Protein AF-A0A345VKD1-F1 (afdb_monomer)

Sequence (64 aa):
MTVLRNRKYFKSIYFREPGQVIFEMATEAPGLLVDESKEELGKQLQLPQNTNDIANKLKRSCLE

pLDDT: mean 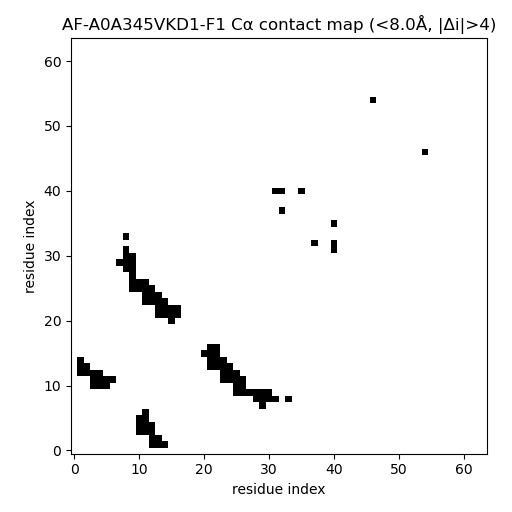83.32, std 11.92, range [47.72, 95.25]

Organism: NCBI:txid82348

Secondary structure (DSSP, 8-state):
-PPPEE-SS-EEEEEE-TTS-EEEEE---S-GGGTS-TTTTTSS----TT-HHHHHHHHHHHH-

Foldseek 3Di:
DWDWDDPPAWIWTWDADPVRDIDIDIDNPPHPCPPPPPVCPPVDDDDDPPQVVVVVVVVVVPVD

Radius of gyration: 15.44 Å; Cα contacts (8 Å, |Δi|>4): 52; chains: 1; bounding box: 34×34×36 Å

Mean predicted aligned error: 6.92 Å

Nearest PDB structures (foldseek):
  3oaj-assembly1_A  TM=8.805E-01  e=4.009E-03  Bacillus subtilis subsp. subtilis str. 168
  1zsw-assembly1_A  TM=8.817E-01  e=7.077E-03  Bacillus cereus ATCC 14579
  7ath-assembly1_AAA  TM=3.208E-01  e=2.213E+00  Microbacterium sp.
  2fja-assembly1_B  TM=2.973E-01  e=6.474E+00  Archaeoglobus fulgidus
  3gyx-assembly6_L  TM=3.123E-01  e=7.345E+00  Megalodesulfovibrio gigas

Structure (mmCIF, N/CA/C/O backbone):
data_AF-A0A345VKD1-F1
#
_entry.id   AF-A0A345VKD1-F1
#
loop_
_atom_site.group_PDB
_atom_site.id
_atom_site.type_symbol
_atom_site.label_atom_id
_atom_site.label_alt_id
_atom_site.label_comp_id
_atom_site.label_asym_id
_atom_site.label_entity_id
_atom_site.label_seq_id
_atom_site.pdbx_PDB_ins_code
_atom_site.Cartn_x
_atom_site.Cartn_y
_atom_site.Cartn_z
_atom_site.occupancy
_atom_site.B_iso_or_equiv
_atom_site.auth_seq_id
_atom_site.auth_comp_id
_atom_site.auth_asym_id
_atom_site.auth_atom_id
_atom_site.pdbx_PDB_model_num
ATOM 1 N N . MET A 1 1 ? 20.553 -7.819 -7.691 1.00 56.22 1 MET A N 1
ATOM 2 C CA . MET A 1 1 ? 19.698 -8.589 -6.764 1.00 56.22 1 MET A CA 1
ATOM 3 C C . MET A 1 1 ? 18.596 -7.671 -6.278 1.00 56.22 1 MET A C 1
ATOM 5 O O . MET A 1 1 ? 18.910 -6.598 -5.773 1.00 56.22 1 MET A O 1
ATOM 9 N N . THR A 1 2 ? 17.333 -8.028 -6.500 1.00 79.19 2 THR A N 1
ATOM 10 C CA . THR A 1 2 ? 16.220 -7.197 -6.039 1.00 79.19 2 THR A CA 1
ATOM 11 C C . THR A 1 2 ? 16.042 -7.354 -4.533 1.00 79.19 2 THR A C 1
ATOM 13 O O . THR A 1 2 ? 15.997 -8.472 -4.031 1.00 79.19 2 THR A O 1
ATOM 16 N N . VAL A 1 3 ? 15.972 -6.237 -3.810 1.00 89.94 3 VAL A N 1
ATOM 17 C CA . VAL A 1 3 ? 15.843 -6.229 -2.347 1.00 89.94 3 VAL A CA 1
ATOM 18 C C . VAL A 1 3 ? 14.367 -6.202 -1.964 1.00 89.94 3 VAL A C 1
ATOM 20 O O . VAL A 1 3 ? 13.626 -5.342 -2.442 1.00 89.94 3 VAL A O 1
ATOM 23 N N . LEU A 1 4 ? 13.960 -7.115 -1.079 1.00 91.75 4 LEU A N 1
ATOM 24 C CA . LEU A 1 4 ? 12.632 -7.109 -0.470 1.00 91.75 4 LEU A CA 1
ATOM 25 C C . LEU A 1 4 ? 12.482 -5.887 0.441 1.00 91.75 4 LEU A C 1
ATOM 27 O O . LEU A 1 4 ? 13.258 -5.700 1.379 1.00 91.75 4 LEU A O 1
ATOM 31 N N . ARG A 1 5 ? 11.469 -5.064 0.183 1.00 90.56 5 ARG A N 1
ATOM 32 C CA . ARG A 1 5 ? 11.123 -3.896 0.997 1.00 90.56 5 ARG A CA 1
ATOM 33 C C . ARG A 1 5 ? 9.853 -4.165 1.790 1.00 90.56 5 ARG A C 1
ATOM 35 O O . ARG A 1 5 ? 8.889 -4.703 1.258 1.00 90.56 5 ARG A O 1
ATOM 42 N N . ASN A 1 6 ? 9.844 -3.759 3.058 1.00 89.94 6 ASN A N 1
ATOM 43 C CA . ASN A 1 6 ? 8.667 -3.821 3.922 1.00 89.94 6 ASN A CA 1
ATOM 44 C C . ASN A 1 6 ? 8.035 -2.425 4.018 1.00 89.94 6 ASN A C 1
ATOM 46 O O . ASN A 1 6 ? 8.705 -1.470 4.414 1.00 89.94 6 ASN A O 1
ATOM 50 N N . ARG A 1 7 ? 6.767 -2.301 3.618 1.00 88.44 7 ARG A N 1
ATOM 51 C CA . ARG A 1 7 ? 6.020 -1.037 3.539 1.00 88.44 7 ARG A CA 1
ATOM 52 C C . ARG A 1 7 ? 4.888 -0.950 4.564 1.00 88.44 7 ARG A C 1
ATOM 54 O O . ARG A 1 7 ? 3.946 -0.202 4.336 1.00 88.44 7 ARG A O 1
ATOM 61 N N . LYS A 1 8 ? 4.973 -1.694 5.678 1.00 88.06 8 LYS A N 1
ATOM 62 C CA . LYS A 1 8 ? 3.945 -1.807 6.738 1.00 88.06 8 LYS A CA 1
ATOM 63 C C . LYS A 1 8 ? 2.675 -2.540 6.276 1.00 88.06 8 LYS A C 1
ATOM 65 O O . LYS A 1 8 ? 2.329 -3.548 6.878 1.00 88.06 8 LYS A O 1
ATOM 70 N N . TYR A 1 9 ? 2.052 -2.104 5.183 1.00 91.81 9 TYR A N 1
ATOM 71 C CA . TYR A 1 9 ? 0.806 -2.674 4.643 1.00 91.81 9 TYR A CA 1
ATOM 72 C C . TYR A 1 9 ? 1.020 -3.818 3.648 1.00 91.81 9 TYR A C 1
ATOM 74 O O . TYR A 1 9 ? 0.121 -4.623 3.429 1.00 91.81 9 TYR A O 1
ATOM 82 N N . PHE A 1 10 ? 2.208 -3.895 3.048 1.00 93.69 10 PHE A N 1
ATOM 83 C CA . PHE A 1 10 ? 2.608 -4.938 2.104 1.00 93.69 10 PHE A CA 1
ATOM 84 C C . PHE A 1 10 ? 4.134 -5.054 2.048 1.00 93.69 10 PHE A C 1
ATOM 86 O O . PHE A 1 10 ? 4.876 -4.199 2.551 1.00 93.69 10 PHE A O 1
ATOM 93 N N . LYS A 1 11 ? 4.621 -6.123 1.421 1.00 93.38 11 LYS A N 1
ATOM 94 C CA . LYS A 1 11 ? 6.032 -6.298 1.071 1.00 93.38 11 LYS A CA 1
ATOM 95 C C . LYS A 1 11 ? 6.174 -6.235 -0.438 1.00 93.38 11 LYS A C 1
ATOM 97 O O . LYS A 1 11 ? 5.317 -6.768 -1.134 1.00 93.38 11 LYS A O 1
ATOM 102 N N . SER A 1 12 ? 7.243 -5.622 -0.935 1.00 94.56 12 SER A N 1
ATOM 103 C CA . SER A 1 12 ? 7.451 -5.520 -2.374 1.00 94.56 12 SER A CA 1
ATOM 104 C C . SER A 1 12 ? 8.898 -5.621 -2.829 1.00 94.56 12 SER A C 1
ATOM 106 O O . SER A 1 12 ? 9.843 -5.371 -2.076 1.00 94.56 12 SER A O 1
ATOM 108 N N . ILE A 1 13 ? 9.057 -6.014 -4.090 1.00 94.38 13 ILE A N 1
ATOM 109 C CA . ILE A 1 13 ? 10.319 -6.029 -4.823 1.00 94.38 13 ILE A CA 1
ATOM 110 C C . ILE A 1 13 ? 10.177 -5.171 -6.083 1.00 94.38 13 ILE A C 1
ATOM 112 O O . ILE A 1 13 ? 9.115 -5.150 -6.701 1.00 94.38 13 ILE A O 1
ATOM 116 N N . TYR A 1 14 ? 11.252 -4.479 -6.467 1.00 93.25 14 TYR A N 1
ATOM 117 C CA . TYR A 1 14 ? 11.275 -3.596 -7.637 1.00 93.25 14 TYR A CA 1
ATOM 118 C C . TYR A 1 14 ? 12.310 -4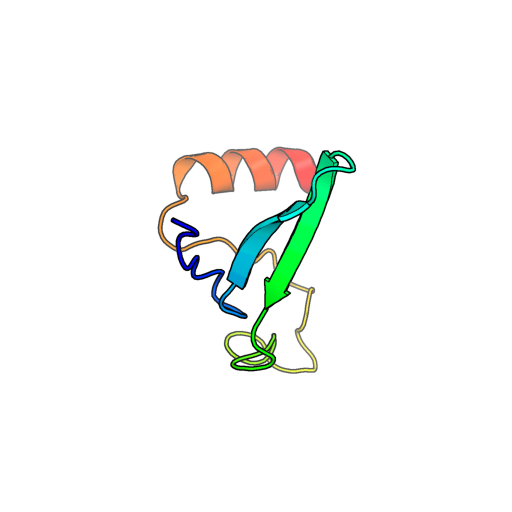.063 -8.648 1.00 93.25 14 TYR A C 1
ATOM 120 O O . TYR A 1 14 ? 13.479 -4.237 -8.300 1.00 93.25 14 TYR A O 1
ATOM 128 N N . PHE A 1 15 ? 11.927 -4.198 -9.908 1.00 91.88 15 PHE A N 1
ATOM 129 C CA . PHE A 1 15 ? 12.873 -4.472 -10.982 1.00 91.88 15 PHE A CA 1
ATOM 130 C C . PHE A 1 15 ? 12.577 -3.587 -12.186 1.00 91.88 15 PHE A C 1
ATOM 132 O O . PHE A 1 15 ? 11.470 -3.083 -12.348 1.00 91.88 15 PHE A O 1
ATOM 139 N N . ARG A 1 16 ? 13.613 -3.354 -12.989 1.00 91.12 16 ARG A N 1
ATOM 140 C CA . ARG A 1 16 ? 13.519 -2.583 -14.225 1.00 91.12 16 ARG A CA 1
ATOM 141 C C . ARG A 1 16 ? 13.603 -3.532 -15.397 1.00 91.12 16 ARG A C 1
ATOM 143 O O . ARG A 1 16 ? 14.578 -4.278 -15.505 1.00 91.12 16 ARG A O 1
ATOM 150 N N . GLU A 1 17 ? 12.609 -3.491 -16.264 1.00 90.69 17 GLU A N 1
ATOM 151 C CA . GLU A 1 17 ? 12.707 -4.104 -17.578 1.00 90.69 17 GLU A CA 1
ATOM 152 C C . GLU A 1 17 ? 13.602 -3.269 -18.517 1.00 90.69 17 GLU A C 1
ATOM 154 O O . GLU A 1 17 ? 13.828 -2.076 -18.286 1.00 90.69 17 GLU A O 1
ATOM 159 N N . PRO A 1 18 ? 14.090 -3.855 -19.624 1.00 88.75 18 PRO A N 1
ATOM 160 C CA . PRO A 1 18 ? 14.901 -3.140 -20.613 1.00 88.75 18 PRO A CA 1
ATOM 161 C C . PRO A 1 18 ? 14.242 -1.878 -21.197 1.00 88.75 18 PRO A C 1
ATOM 163 O O . PRO A 1 18 ? 14.947 -0.976 -21.639 1.00 88.75 18 PRO A O 1
ATOM 166 N N . GLY A 1 19 ? 12.907 -1.781 -21.157 1.00 90.19 19 GLY A N 1
ATOM 167 C CA . GLY A 1 19 ? 12.136 -0.602 -21.568 1.00 90.19 19 GLY A CA 1
ATOM 168 C C . GLY A 1 19 ? 12.152 0.570 -20.578 1.00 90.19 19 GLY A C 1
ATOM 169 O O . GLY A 1 19 ? 11.394 1.514 -20.766 1.00 90.19 19 GLY A O 1
ATOM 170 N N . GLN A 1 20 ? 12.978 0.516 -19.525 1.00 87.12 20 GLN A N 1
ATOM 171 C CA . GLN A 1 20 ? 13.122 1.540 -18.473 1.00 87.12 20 GLN A CA 1
ATOM 172 C C . GLN A 1 20 ? 11.889 1.776 -17.590 1.00 87.12 20 GLN A C 1
ATOM 174 O O . GLN A 1 20 ? 11.928 2.622 -16.694 1.00 87.12 20 GLN A O 1
ATOM 179 N N . VAL A 1 21 ? 10.825 1.006 -17.790 1.00 93.31 21 VAL A N 1
ATOM 180 C CA . VAL A 1 21 ? 9.706 0.947 -16.856 1.00 93.31 21 VAL A CA 1
ATOM 181 C C . VAL A 1 21 ? 10.178 0.265 -15.556 1.00 93.31 21 VAL A C 1
ATOM 183 O O . VAL A 1 21 ? 11.267 -0.315 -15.477 1.00 93.31 21 VAL A O 1
ATOM 186 N N . ILE A 1 22 ? 9.443 0.495 -14.470 1.00 93.00 22 ILE A N 1
ATOM 187 C CA . ILE A 1 22 ? 9.713 -0.100 -13.162 1.00 93.00 22 ILE A CA 1
ATOM 188 C C . ILE A 1 22 ? 8.497 -0.935 -12.803 1.00 93.00 22 ILE A C 1
ATOM 190 O O . ILE A 1 22 ? 7.420 -0.385 -12.574 1.00 93.00 22 ILE A O 1
ATOM 194 N N . PHE A 1 23 ? 8.693 -2.242 -12.684 1.00 93.00 23 PHE A N 1
ATOM 195 C CA . PHE A 1 23 ? 7.698 -3.123 -12.099 1.00 93.00 23 PHE A CA 1
ATOM 196 C C . PHE A 1 23 ? 7.882 -3.233 -10.591 1.00 93.00 23 PHE A C 1
ATOM 198 O O . PHE A 1 23 ? 8.999 -3.360 -10.076 1.00 93.00 23 PHE A O 1
ATOM 205 N N . GLU A 1 24 ? 6.750 -3.247 -9.896 1.00 94.62 24 GLU A N 1
ATOM 206 C CA . GLU A 1 24 ? 6.646 -3.590 -8.488 1.00 94.62 24 GLU A CA 1
ATOM 207 C C . GLU A 1 24 ? 5.809 -4.862 -8.351 1.00 94.62 24 GLU A C 1
ATOM 209 O O . GLU A 1 24 ? 4.675 -4.926 -8.819 1.00 94.62 24 GLU A O 1
ATOM 214 N N . MET A 1 25 ? 6.366 -5.876 -7.692 1.00 93.69 25 MET A N 1
ATOM 215 C CA . MET A 1 25 ? 5.590 -7.026 -7.230 1.00 93.69 25 MET A CA 1
ATOM 216 C C . MET A 1 25 ? 5.358 -6.863 -5.736 1.00 93.69 25 MET A C 1
ATOM 21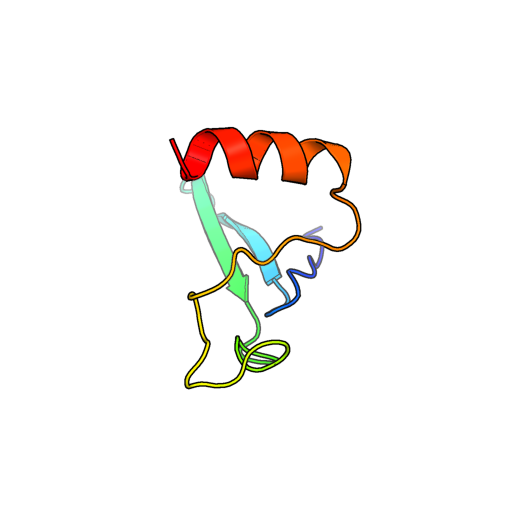8 O O . MET A 1 25 ? 6.328 -6.836 -4.975 1.00 93.69 25 MET A O 1
ATOM 222 N N .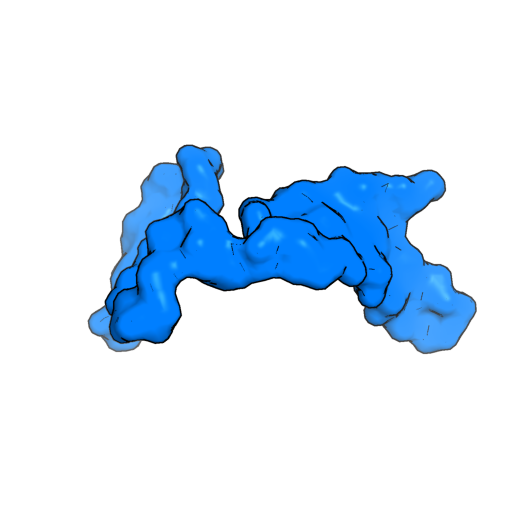 ALA A 1 26 ? 4.093 -6.745 -5.333 1.00 95.25 26 ALA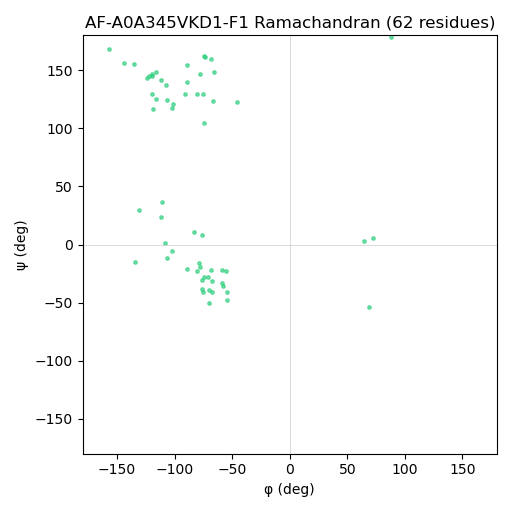 A N 1
ATOM 223 C CA . ALA A 1 26 ? 3.674 -6.520 -3.954 1.00 95.25 26 ALA A CA 1
ATOM 224 C C . ALA A 1 26 ? 2.779 -7.659 -3.437 1.00 95.25 26 ALA A C 1
ATOM 226 O O . ALA A 1 26 ? 2.017 -8.252 -4.198 1.00 95.25 26 ALA A O 1
ATOM 227 N N . THR A 1 27 ? 2.876 -7.973 -2.144 1.00 94.38 27 THR A N 1
ATOM 228 C CA . THR A 1 27 ? 1.993 -8.942 -1.473 1.00 94.38 27 THR A CA 1
ATOM 229 C C . THR A 1 27 ? 0.631 -8.327 -1.151 1.00 94.38 27 THR A C 1
ATOM 231 O O . THR A 1 27 ? 0.564 -7.157 -0.789 1.00 94.38 27 THR A O 1
ATOM 234 N N . GLU A 1 28 ? -0.444 -9.121 -1.197 1.00 91.69 28 GLU A N 1
ATOM 235 C CA . GLU A 1 28 ? -1.797 -8.654 -0.831 1.00 91.69 28 GLU A CA 1
ATOM 236 C C . GLU A 1 28 ? -1.956 -8.401 0.677 1.00 91.69 28 GLU A C 1
ATOM 238 O O . GLU A 1 28 ? -2.584 -7.432 1.096 1.00 91.69 28 GLU A O 1
ATOM 243 N N . ALA A 1 29 ? -1.363 -9.259 1.508 1.00 88.56 29 ALA A N 1
ATOM 244 C CA . ALA A 1 29 ? -1.362 -9.117 2.961 1.00 88.56 29 ALA A CA 1
ATOM 245 C C . ALA A 1 29 ? -0.155 -8.286 3.445 1.00 88.56 29 ALA A C 1
ATOM 247 O O . ALA A 1 29 ? 0.906 -8.313 2.799 1.00 88.56 29 ALA A O 1
ATOM 248 N N . PRO A 1 30 ? -0.240 -7.627 4.620 1.00 86.75 30 PRO A N 1
ATOM 249 C CA . PRO A 1 30 ? -1.349 -7.620 5.596 1.00 86.75 30 PRO A CA 1
ATOM 250 C C . PRO A 1 30 ? -2.568 -6.744 5.252 1.00 86.75 30 PRO A C 1
ATOM 252 O O . PRO A 1 30 ? -3.638 -6.980 5.807 1.00 86.75 30 PRO A O 1
ATOM 255 N N . GLY A 1 31 ? -2.434 -5.771 4.348 1.00 88.50 31 GLY A N 1
ATOM 256 C CA . GLY A 1 31 ? -3.503 -4.833 3.994 1.00 88.50 31 GLY A CA 1
ATOM 257 C C . GLY A 1 31 ? -3.560 -3.588 4.889 1.00 88.50 31 GLY A C 1
ATOM 258 O O . GLY A 1 31 ? -2.762 -3.417 5.810 1.00 88.50 31 GLY A O 1
ATOM 259 N N . LEU A 1 32 ? -4.502 -2.689 4.586 1.00 89.94 32 LEU A N 1
ATOM 260 C CA . LEU A 1 32 ? -4.645 -1.387 5.260 1.00 89.94 32 LEU A CA 1
ATOM 261 C C . LEU A 1 32 ? -5.335 -1.468 6.628 1.00 89.94 32 LEU A C 1
ATOM 263 O O . LEU A 1 32 ? -5.243 -0.540 7.413 1.00 89.94 32 LEU A O 1
ATOM 267 N N . LEU A 1 33 ? -6.007 -2.579 6.931 1.00 91.56 33 LEU A N 1
ATOM 268 C CA . LEU A 1 33 ? -6.717 -2.764 8.202 1.00 91.56 33 LEU A CA 1
ATOM 269 C C . LEU A 1 33 ? -5.804 -3.238 9.345 1.00 91.56 33 LEU A C 1
ATOM 271 O O . LEU A 1 33 ? -6.280 -3.695 10.381 1.00 91.56 33 LEU A O 1
ATOM 275 N N . VAL A 1 34 ? -4.485 -3.209 9.135 1.00 89.56 34 VAL A N 1
ATOM 276 C CA . VAL A 1 34 ? -3.500 -3.682 10.117 1.00 89.56 34 VAL A CA 1
ATOM 277 C C . VAL A 1 34 ? -3.396 -2.747 11.326 1.00 89.56 34 VAL A C 1
ATOM 279 O O . VAL A 1 34 ? -3.043 -3.186 12.417 1.00 89.56 34 VAL A O 1
ATOM 282 N N . ASP A 1 35 ? -3.688 -1.464 11.131 1.00 87.25 35 ASP A N 1
ATOM 283 C CA . ASP A 1 35 ? -3.556 -0.398 12.123 1.00 87.25 35 ASP A CA 1
ATOM 284 C C . ASP A 1 35 ? -4.773 0.535 12.200 1.00 87.25 35 ASP A C 1
ATOM 286 O O . ASP A 1 35 ? -4.908 1.252 13.189 1.00 87.25 35 ASP A O 1
ATOM 290 N N . GLU A 1 36 ? -5.670 0.506 11.212 1.00 87.19 36 GLU A N 1
ATOM 291 C CA . GLU A 1 36 ? -6.907 1.292 11.194 1.00 87.19 36 GLU A CA 1
ATOM 292 C C . GLU A 1 36 ? -8.136 0.387 11.015 1.00 87.19 36 GLU A C 1
ATOM 294 O O . GLU A 1 36 ? -8.104 -0.599 10.276 1.00 87.19 36 GLU A O 1
ATOM 299 N N . SER A 1 37 ? -9.251 0.717 11.678 1.00 90.62 37 SER A N 1
ATOM 300 C CA . SER A 1 37 ? -10.529 0.067 11.373 1.00 90.62 37 SER A CA 1
ATOM 301 C C . SER A 1 37 ? -11.071 0.582 10.042 1.00 90.62 37 SER A C 1
ATOM 303 O O . SER A 1 37 ? -10.695 1.655 9.566 1.00 90.62 37 SER A O 1
ATOM 305 N N . LYS A 1 38 ? -12.001 -0.160 9.439 1.00 90.69 38 LYS A N 1
ATOM 306 C CA . LYS A 1 38 ? -12.568 0.212 8.140 1.00 90.69 38 LYS A CA 1
ATOM 307 C C . LYS A 1 38 ? -13.243 1.587 8.170 1.00 90.69 38 LYS A C 1
ATOM 309 O O . LYS A 1 38 ? -13.220 2.307 7.178 1.00 90.69 38 LYS A O 1
ATOM 314 N N . GLU A 1 39 ? -13.839 1.936 9.303 1.00 93.44 39 GLU A N 1
ATOM 315 C CA . GLU A 1 39 ? -14.560 3.187 9.523 1.00 93.44 39 GLU A CA 1
ATOM 316 C C . GLU A 1 39 ? -13.613 4.377 9.673 1.00 93.44 39 GLU A C 1
ATOM 318 O O . GLU A 1 39 ? -14.008 5.494 9.347 1.00 93.44 39 GLU A O 1
ATOM 323 N N . GLU A 1 40 ? -12.387 4.146 10.146 1.00 90.06 4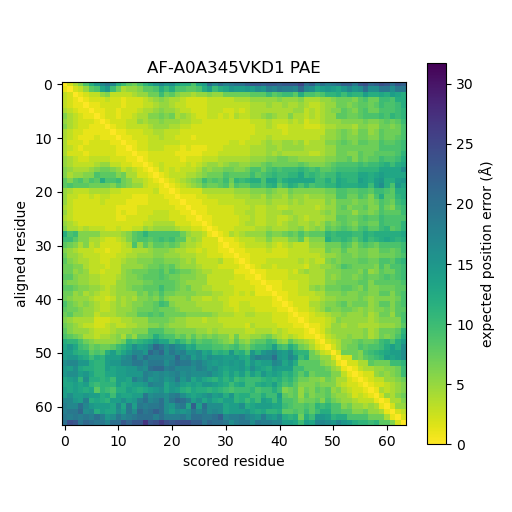0 GLU A N 1
ATOM 324 C CA . GLU A 1 40 ? -11.392 5.181 10.446 1.00 90.06 40 GLU A CA 1
ATOM 325 C C . GLU A 1 40 ? -10.298 5.320 9.373 1.00 90.06 40 GLU A C 1
ATOM 327 O O . GLU A 1 40 ? -9.508 6.262 9.433 1.00 90.06 40 GLU A O 1
ATOM 332 N N . LEU A 1 41 ? -10.288 4.438 8.365 1.00 89.69 41 LEU A N 1
ATOM 333 C CA . LEU A 1 41 ? -9.341 4.452 7.245 1.00 89.69 41 LEU A CA 1
ATOM 334 C C . LEU A 1 41 ? -9.165 5.852 6.641 1.00 89.69 41 LEU A C 1
ATOM 336 O O . LEU A 1 41 ? -10.120 6.469 6.162 1.00 89.69 41 LEU A O 1
ATOM 340 N N . GLY A 1 42 ? -7.918 6.328 6.616 1.00 87.12 42 GLY A N 1
ATOM 341 C CA . GLY A 1 42 ? -7.552 7.586 5.960 1.00 87.12 42 GLY A CA 1
ATOM 342 C C . GLY A 1 42 ? -8.022 8.858 6.674 1.00 87.12 42 GLY A C 1
ATOM 343 O O . GLY A 1 42 ? -7.821 9.949 6.141 1.00 87.12 42 GLY A O 1
ATOM 344 N N . LYS A 1 43 ? -8.614 8.758 7.873 1.00 88.12 43 LYS A N 1
ATOM 345 C CA . LYS A 1 43 ? -8.971 9.935 8.687 1.00 88.12 43 LYS A CA 1
ATOM 346 C C . LYS A 1 43 ? -7.786 10.503 9.458 1.00 88.12 43 LYS A C 1
ATOM 348 O O . LYS A 1 43 ? -7.814 11.668 9.854 1.00 88.12 43 LYS A O 1
ATOM 353 N N . GLN A 1 44 ? -6.761 9.690 9.699 1.00 84.81 44 GLN A N 1
ATOM 354 C CA . GLN A 1 44 ? -5.574 10.085 10.443 1.00 84.81 44 GLN A CA 1
ATOM 355 C C . GLN A 1 44 ? -4.321 9.959 9.580 1.00 84.81 44 GLN A C 1
ATOM 357 O O . GLN A 1 44 ? -4.179 9.065 8.750 1.00 84.81 44 GLN A O 1
ATOM 362 N N . LEU A 1 45 ? -3.377 10.879 9.785 1.00 85.44 45 LEU A N 1
ATOM 363 C CA . LEU A 1 45 ? -2.078 10.808 9.130 1.00 85.44 45 LEU A CA 1
ATOM 364 C C . LEU A 1 45 ? -1.232 9.705 9.781 1.00 85.44 45 LEU A C 1
ATOM 366 O O . LEU A 1 45 ? -0.668 9.908 10.859 1.00 85.44 45 LEU A O 1
ATOM 370 N N . GLN A 1 46 ? -1.104 8.568 9.096 1.00 85.81 46 GLN A N 1
ATOM 371 C CA . GLN A 1 46 ? -0.241 7.466 9.517 1.00 85.81 46 GLN A CA 1
ATOM 372 C C . GLN A 1 46 ? 1.220 7.724 9.137 1.00 85.81 46 GLN A C 1
ATOM 374 O O . GLN A 1 46 ? 1.545 8.013 7.984 1.00 85.81 46 GLN A O 1
ATOM 379 N N . LEU A 1 47 ? 2.121 7.580 10.110 1.00 83.75 47 LEU A N 1
ATOM 380 C CA . LEU A 1 47 ? 3.554 7.807 9.932 1.00 83.75 47 LEU A CA 1
ATOM 381 C C . LEU A 1 47 ? 4.353 6.513 10.151 1.00 83.75 47 LEU A C 1
ATOM 383 O O . LEU A 1 47 ? 3.962 5.672 10.966 1.00 83.75 47 LEU A O 1
ATOM 387 N N . PRO A 1 48 ? 5.489 6.326 9.454 1.00 82.06 48 PRO A N 1
ATOM 388 C CA . PRO A 1 48 ? 6.405 5.235 9.756 1.00 82.06 48 PRO A CA 1
ATOM 389 C C . PRO A 1 48 ? 7.026 5.423 11.147 1.00 82.06 48 PRO A C 1
ATOM 391 O O . PRO A 1 48 ? 7.281 6.547 11.576 1.00 82.06 48 PRO A O 1
ATOM 394 N N . GLN A 1 49 ? 7.332 4.317 11.832 1.00 74.44 49 GLN A N 1
ATOM 395 C CA . GLN A 1 49 ? 7.812 4.326 13.225 1.00 74.44 49 GLN A CA 1
ATOM 396 C C . GLN A 1 49 ? 9.117 5.122 13.447 1.00 74.44 49 GLN A C 1
ATOM 398 O O . GLN A 1 49 ? 9.369 5.577 14.556 1.00 74.44 49 GLN A O 1
ATOM 403 N N . ASN A 1 50 ? 9.927 5.343 12.404 1.00 67.50 50 ASN A N 1
ATOM 404 C CA . ASN A 1 50 ? 11.264 5.945 12.511 1.00 67.50 50 ASN A CA 1
ATOM 405 C C . ASN A 1 50 ? 11.342 7.360 11.905 1.00 67.50 50 ASN A C 1
ATOM 407 O O . ASN A 1 50 ? 12.317 7.694 11.235 1.00 67.50 50 ASN A O 1
ATOM 411 N N . THR A 1 51 ? 10.297 8.182 12.036 1.00 63.97 51 THR A N 1
ATOM 412 C CA . THR A 1 51 ? 10.150 9.409 11.220 1.00 63.97 51 THR A CA 1
ATOM 413 C C . THR A 1 51 ? 9.829 10.663 12.049 1.00 63.97 51 THR A C 1
ATOM 415 O O . THR A 1 51 ? 9.207 11.594 11.547 1.00 63.97 51 THR A O 1
ATOM 418 N N . ASN A 1 52 ? 10.283 10.721 13.307 1.00 59.81 52 ASN A N 1
ATOM 419 C CA . ASN A 1 52 ? 9.917 11.771 14.275 1.00 59.81 52 ASN A CA 1
ATOM 420 C C . ASN A 1 52 ? 10.180 13.214 13.793 1.00 59.81 52 ASN A C 1
ATOM 422 O O . ASN A 1 52 ? 9.320 14.075 13.971 1.00 59.81 52 ASN A O 1
ATOM 426 N N . ASP A 1 53 ? 11.305 13.486 13.127 1.00 67.81 53 ASP A N 1
ATOM 427 C CA . ASP A 1 53 ? 11.617 14.845 12.647 1.00 67.81 53 ASP A CA 1
ATOM 428 C C . ASP A 1 53 ? 10.821 15.244 11.395 1.00 67.81 53 ASP A C 1
ATOM 430 O O . ASP A 1 53 ? 10.360 16.379 11.252 1.00 67.81 53 ASP A O 1
ATOM 434 N N . ILE A 1 54 ? 10.613 14.296 10.482 1.00 68.25 54 ILE A N 1
ATOM 435 C CA . ILE A 1 54 ? 9.911 14.530 9.213 1.00 68.25 54 ILE A CA 1
ATOM 436 C C . ILE A 1 54 ? 8.393 14.623 9.450 1.00 6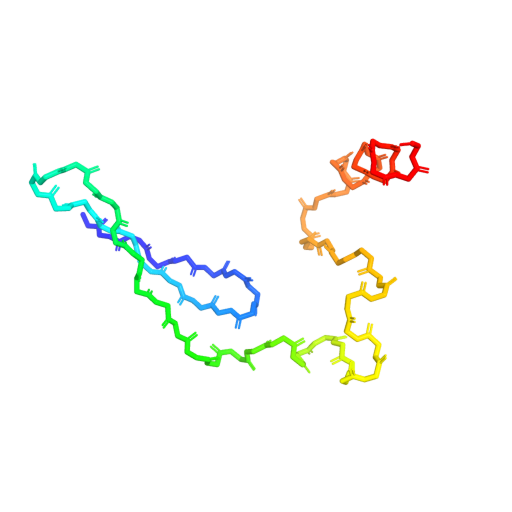8.25 54 ILE A C 1
ATOM 438 O O . ILE A 1 54 ? 7.709 15.394 8.777 1.00 68.25 54 ILE A O 1
ATOM 442 N N . ALA A 1 55 ? 7.873 13.913 10.454 1.00 67.19 55 ALA A N 1
ATOM 443 C CA . ALA A 1 55 ? 6.474 13.947 10.875 1.00 67.19 55 ALA A CA 1
ATOM 444 C C . ALA A 1 55 ? 5.975 15.366 11.179 1.00 67.19 55 ALA A C 1
ATOM 446 O O . ALA A 1 55 ? 4.926 15.779 10.685 1.00 67.19 55 ALA A O 1
ATOM 447 N N . ASN A 1 56 ? 6.745 16.133 11.955 1.00 63.44 56 ASN A N 1
ATOM 448 C CA . ASN A 1 56 ? 6.384 17.502 12.326 1.00 63.44 56 ASN A CA 1
ATOM 449 C C . ASN A 1 56 ? 6.403 18.453 11.123 1.00 63.44 56 ASN A C 1
ATOM 451 O O . ASN A 1 56 ? 5.609 19.392 11.063 1.00 63.44 56 ASN A O 1
ATOM 455 N N . LYS A 1 57 ? 7.278 18.199 10.143 1.00 70.31 57 LYS A N 1
ATOM 456 C CA . LYS A 1 57 ? 7.356 18.991 8.910 1.00 70.31 57 LYS A CA 1
ATOM 457 C C . LYS A 1 57 ? 6.204 18.676 7.952 1.00 70.31 57 LYS A C 1
ATOM 459 O O . LYS A 1 57 ? 5.629 19.602 7.387 1.00 70.31 57 LYS A O 1
ATOM 464 N N . LEU A 1 58 ? 5.829 17.401 7.812 1.00 70.88 58 LEU A N 1
ATOM 465 C CA . LEU A 1 58 ? 4.682 16.998 6.990 1.00 70.88 58 LEU A CA 1
ATOM 466 C C . LEU A 1 58 ? 3.352 17.474 7.571 1.00 70.88 58 LEU A C 1
ATOM 468 O O . LEU A 1 58 ? 2.513 17.956 6.818 1.00 70.88 58 LEU A O 1
ATOM 472 N N . LYS A 1 59 ? 3.171 17.393 8.896 1.00 69.00 59 LYS A N 1
ATOM 473 C CA . LYS A 1 59 ? 1.952 17.905 9.537 1.00 69.00 59 LYS 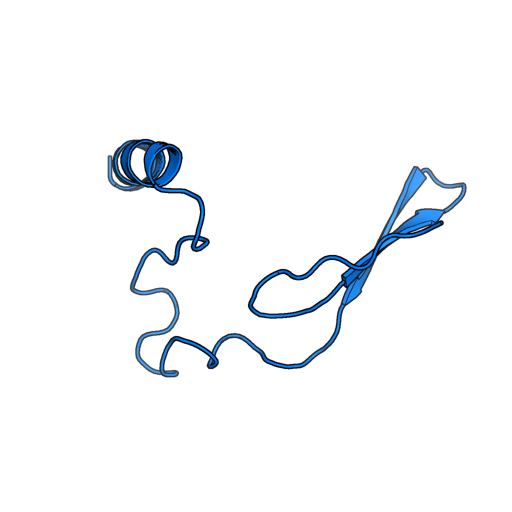A CA 1
ATOM 474 C C . LYS A 1 59 ? 1.737 19.389 9.258 1.00 69.00 59 LYS A C 1
ATOM 476 O O . LYS A 1 59 ? 0.601 19.781 9.072 1.00 69.00 59 LYS A O 1
ATOM 481 N N . ARG A 1 60 ? 2.802 20.193 9.188 1.00 64.88 60 ARG A N 1
ATOM 482 C CA . ARG A 1 60 ? 2.691 21.604 8.786 1.00 64.88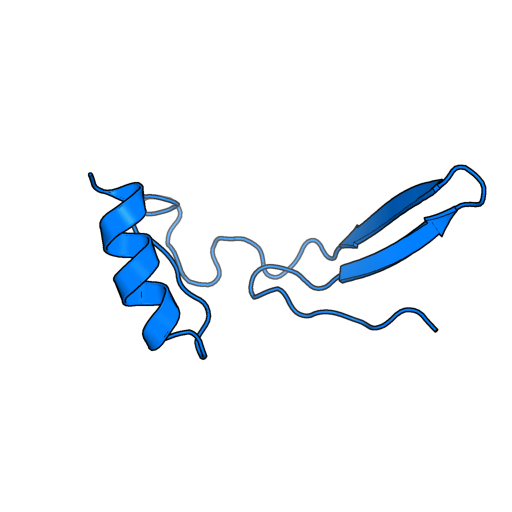 60 ARG A CA 1
ATOM 483 C C . ARG A 1 60 ? 2.345 21.741 7.302 1.00 64.88 60 ARG A C 1
ATOM 485 O O . ARG A 1 60 ? 1.355 22.358 6.964 1.00 64.88 60 ARG A O 1
ATOM 492 N N . SER A 1 61 ? 3.081 21.059 6.425 1.00 71.75 61 SER A N 1
ATOM 493 C CA . SER A 1 61 ? 2.913 21.213 4.972 1.00 71.75 61 SER A CA 1
ATOM 494 C C . SER A 1 61 ? 1.597 20.684 4.383 1.00 71.75 61 SER A C 1
ATOM 496 O O . SER A 1 61 ? 1.277 21.065 3.263 1.00 71.75 61 SER A O 1
ATOM 498 N N . CYS A 1 62 ? 0.896 19.757 5.044 1.00 61.97 62 CYS A N 1
ATOM 499 C CA . CYS A 1 62 ? -0.335 19.150 4.514 1.00 61.97 62 CYS A CA 1
ATOM 500 C C . CYS A 1 62 ? -1.626 19.637 5.194 1.00 61.97 62 CYS A C 1
ATOM 502 O O . CYS A 1 62 ? -2.702 19.300 4.709 1.00 61.97 62 CYS A O 1
ATOM 504 N N . LEU A 1 63 ? -1.536 20.358 6.319 1.00 58.59 63 LEU A N 1
ATOM 505 C CA . LEU A 1 63 ? -2.693 20.917 7.042 1.00 58.59 63 LEU A CA 1
ATOM 506 C C . LEU A 1 63 ? -2.800 22.448 6.917 1.00 58.59 63 LEU A C 1
ATOM 508 O O . LEU A 1 63 ? -3.718 23.024 7.499 1.00 58.59 63 LEU A O 1
ATOM 512 N N . GLU A 1 64 ? -1.886 23.082 6.178 1.00 47.72 64 GLU A N 1
ATOM 513 C CA . GLU A 1 64 ? -1.952 24.492 5.760 1.00 47.72 64 GLU A CA 1
ATOM 514 C C . GLU A 1 64 ? -2.416 24.613 4.304 1.00 47.72 64 GLU A C 1
ATOM 516 O O . GLU A 1 64 ? -1.957 23.799 3.466 1.00 47.72 64 GLU A O 1
#

Solvent-accessible surface area (backbone atoms only — not comparable to full-atom values): 4242 Å² total; per-residue (Å²): 133,74,61,82,43,80,66,88,34,31,39,34,36,60,50,68,52,98,87,73,49,76,49,74,55,67,46,80,58,75,30,76,68,75,86,35,54,87,90,51,60,86,76,61,93,85,74,68,96,89,37,76,75,57,48,61,53,48,56,51,68,73,75,105

InterPro domains:
  IPR029068 Glyoxalase/Bleomycin resistance protein/Dihydroxybiphenyl dioxygenase [G3DSA:3.10.180.10] (1-63)
  IPR029068 Glyoxalase/Bleomycin resistance protein/Dihydroxybiphenyl dioxygenase [SSF54593] (6-50)
  IPR052537 Extradiol ring-cleavage dioxygenase [PTHR36110] (4-50)